Protein AF-A0A3A2Z5G4-F1 (afdb_monomer)

Secondary structure (DSSP, 8-state):
--EEEEETTTSHHHHHHHHHHHHS--TT-EEEEEES-HHHHHHH-THHHH--SSSEEEEEE--TT-TTTT-

pLDDT: mean 79.39, std 11.59, range [42.38, 89.81]

Radius of gyration: 12.06 Å; Cα contacts (8 Å, |Δi|>4): 102; chains: 1; bounding box: 24×30×30 Å

Structure (mmCIF, N/CA/C/O backbone):
data_AF-A0A3A2Z5G4-F1
#
_entry.id   AF-A0A3A2Z5G4-F1
#
loop_
_atom_site.group_PDB
_atom_site.id
_atom_site.type_symbol
_atom_site.label_atom_id
_atom_site.label_alt_id
_atom_site.label_comp_id
_atom_site.l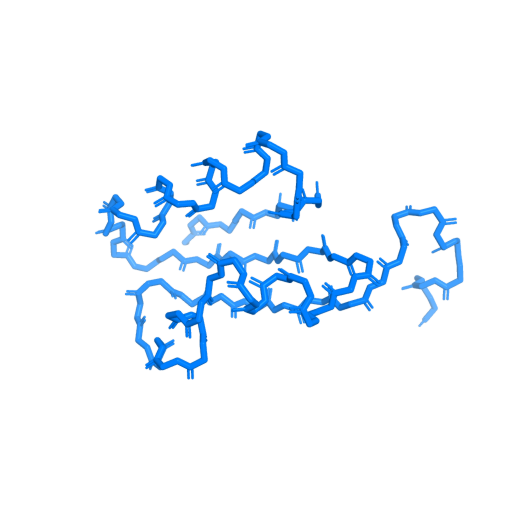abel_asym_id
_atom_site.label_entity_id
_atom_site.label_seq_id
_atom_site.pdbx_PDB_ins_code
_atom_site.Cartn_x
_atom_site.Cartn_y
_atom_site.Cartn_z
_atom_site.occupancy
_atom_site.B_iso_or_equiv
_atom_site.auth_seq_id
_atom_site.auth_comp_id
_atom_site.auth_asym_id
_atom_site.auth_atom_id
_atom_site.pdbx_PDB_model_num
ATOM 1 N N . MET A 1 1 ? -14.359 -8.992 9.730 1.00 65.69 1 MET A N 1
ATOM 2 C CA . MET A 1 1 ? -13.491 -7.812 9.553 1.00 65.69 1 MET A CA 1
ATOM 3 C C . MET A 1 1 ? -13.447 -7.478 8.073 1.00 65.69 1 MET A C 1
ATOM 5 O O . MET A 1 1 ? -13.419 -8.418 7.283 1.00 65.69 1 MET A O 1
ATOM 9 N N . PRO A 1 2 ? -13.551 -6.203 7.674 1.00 81.19 2 PRO A N 1
ATOM 10 C CA . PRO A 1 2 ? -13.348 -5.820 6.285 1.00 81.19 2 PRO A CA 1
ATOM 11 C C . PRO A 1 2 ? -11.855 -5.897 5.942 1.00 81.19 2 PRO A C 1
ATOM 13 O O . PRO A 1 2 ? -11.020 -5.384 6.680 1.00 81.19 2 PRO A O 1
ATOM 16 N N . THR A 1 3 ? -11.539 -6.521 4.811 1.00 87.81 3 THR A N 1
ATOM 17 C CA . THR A 1 3 ? -10.180 -6.586 4.264 1.00 87.81 3 THR A CA 1
ATOM 18 C C . THR A 1 3 ? -10.182 -5.874 2.920 1.00 87.81 3 THR A C 1
ATOM 20 O O . THR A 1 3 ? -10.951 -6.241 2.027 1.00 87.81 3 THR A O 1
ATOM 23 N N . TYR A 1 4 ? -9.358 -4.837 2.775 1.00 88.94 4 TYR A N 1
ATOM 24 C CA . TYR A 1 4 ? -9.225 -4.103 1.517 1.00 88.94 4 TYR A CA 1
ATOM 25 C C . TYR A 1 4 ? -7.909 -4.448 0.833 1.00 88.94 4 TYR A C 1
ATOM 27 O O . TYR A 1 4 ? -6.837 -4.190 1.371 1.00 88.94 4 TYR A O 1
ATOM 35 N N . ALA A 1 5 ? -7.996 -4.951 -0.396 1.00 89.75 5 ALA A N 1
ATOM 36 C CA . ALA A 1 5 ? -6.842 -5.093 -1.272 1.00 89.75 5 ALA A CA 1
ATOM 37 C C . ALA A 1 5 ? -6.680 -3.827 -2.125 1.00 89.75 5 ALA A C 1
ATOM 39 O O . ALA A 1 5 ? -7.553 -3.484 -2.928 1.00 89.75 5 ALA A O 1
ATOM 40 N N . LEU A 1 6 ? -5.554 -3.132 -1.969 1.00 88.75 6 LEU A N 1
ATOM 41 C CA . LEU A 1 6 ? -5.215 -1.937 -2.727 1.00 88.75 6 LEU A CA 1
ATOM 42 C C . LEU A 1 6 ? -4.037 -2.205 -3.671 1.00 88.75 6 LEU A C 1
ATOM 44 O O . LEU A 1 6 ? -2.863 -2.207 -3.292 1.00 88.75 6 LEU A O 1
ATOM 48 N N . LEU A 1 7 ? -4.371 -2.394 -4.944 1.00 88.56 7 LEU A N 1
ATOM 49 C CA . LEU A 1 7 ? -3.417 -2.634 -6.021 1.00 88.56 7 LEU A CA 1
ATOM 50 C C . LEU A 1 7 ? -2.918 -1.280 -6.554 1.00 88.56 7 LEU A C 1
ATOM 52 O O . LEU A 1 7 ? -3.651 -0.558 -7.229 1.00 88.56 7 LEU A O 1
ATOM 56 N N . GLY A 1 8 ? -1.670 -0.913 -6.251 1.00 84.44 8 GLY A N 1
ATOM 57 C CA . GLY A 1 8 ? -1.069 0.334 -6.739 1.00 84.44 8 GLY A CA 1
AT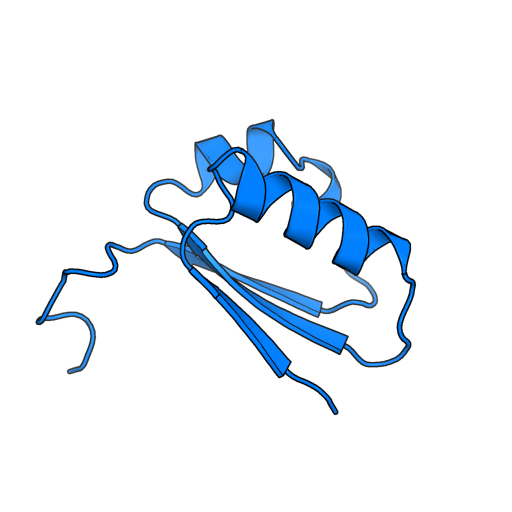OM 58 C C . GLY A 1 8 ? -1.156 1.529 -5.783 1.00 84.44 8 GLY A C 1
ATOM 59 O O . GLY A 1 8 ? -1.444 2.650 -6.210 1.00 84.44 8 GLY A O 1
ATOM 60 N N . ALA A 1 9 ? -0.810 1.337 -4.507 1.00 84.12 9 ALA A N 1
ATOM 61 C CA . ALA A 1 9 ? -0.775 2.411 -3.498 1.00 84.12 9 ALA A CA 1
ATOM 62 C C . ALA A 1 9 ? 0.209 3.561 -3.783 1.00 84.12 9 ALA A C 1
ATOM 64 O O . ALA A 1 9 ? 0.118 4.620 -3.169 1.00 84.12 9 ALA A O 1
ATOM 65 N N . THR A 1 10 ? 1.146 3.391 -4.718 1.00 85.12 10 THR A N 1
ATOM 66 C CA . THR A 1 10 ? 2.120 4.435 -5.081 1.00 85.12 10 THR A CA 1
ATOM 67 C C . THR A 1 10 ? 1.580 5.466 -6.079 1.00 85.12 10 THR A C 1
ATOM 69 O O . THR A 1 10 ? 2.262 6.447 -6.356 1.00 85.12 10 THR A O 1
ATOM 72 N N . GLY A 1 11 ? 0.411 5.235 -6.690 1.00 85.00 11 GLY A N 1
ATOM 73 C CA . GLY A 1 11 ? -0.206 6.180 -7.634 1.00 85.00 11 GLY A CA 1
ATOM 74 C C . GLY A 1 11 ? -0.940 7.335 -6.940 1.00 85.00 11 GLY A C 1
ATOM 75 O O . GLY A 1 11 ? -1.159 7.298 -5.731 1.00 85.00 11 GLY A O 1
ATOM 76 N N . ALA A 1 12 ? -1.380 8.346 -7.698 1.00 83.31 12 ALA A N 1
ATOM 77 C CA . ALA A 1 12 ? -2.118 9.496 -7.151 1.00 83.31 12 ALA A CA 1
ATOM 78 C C . ALA A 1 12 ? -3.420 9.074 -6.438 1.00 83.31 12 ALA A C 1
ATOM 80 O O . ALA A 1 12 ? -3.685 9.481 -5.307 1.00 83.31 12 ALA A O 1
ATOM 81 N N . THR A 1 13 ? -4.194 8.186 -7.066 1.00 88.75 13 THR A N 1
ATOM 82 C CA . THR A 1 13 ? -5.436 7.663 -6.483 1.00 88.75 13 THR A CA 1
ATOM 83 C C . THR A 1 13 ? -5.155 6.697 -5.338 1.00 88.75 13 THR A C 1
ATOM 85 O O . THR A 1 13 ? -5.701 6.867 -4.254 1.00 88.75 13 THR A O 1
ATOM 88 N N . GLY A 1 14 ? -4.263 5.720 -5.545 1.00 88.31 14 GLY A N 1
ATOM 89 C CA . GLY A 1 14 ? -3.956 4.704 -4.534 1.00 88.31 14 GLY A CA 1
ATOM 90 C C . GLY A 1 14 ? -3.408 5.303 -3.238 1.00 88.31 14 GLY A C 1
ATOM 91 O O . GLY A 1 14 ? -3.844 4.925 -2.155 1.00 88.31 14 GLY A O 1
ATOM 92 N N . SER A 1 15 ? -2.530 6.303 -3.342 1.00 88.94 15 SER A N 1
ATOM 93 C CA . SER A 1 15 ? -2.009 7.024 -2.177 1.00 88.94 15 SER A CA 1
ATOM 94 C C . SER A 1 15 ? -3.100 7.820 -1.450 1.00 88.94 15 SER A C 1
ATOM 96 O O . SER A 1 15 ? -3.154 7.813 -0.222 1.00 88.94 15 SER A O 1
ATOM 98 N N . SER A 1 16 ? -4.016 8.461 -2.178 1.00 89.12 16 SER A N 1
ATOM 99 C CA . SER A 1 16 ? -5.128 9.203 -1.567 1.00 89.12 16 SER A CA 1
ATOM 100 C C . SER A 1 16 ? -6.102 8.278 -0.832 1.00 89.12 16 SER A C 1
ATOM 102 O O . SER A 1 16 ? -6.507 8.585 0.288 1.00 89.12 16 SER A O 1
ATOM 104 N N . VAL A 1 17 ? -6.424 7.121 -1.421 1.00 89.81 17 VAL A N 1
ATOM 105 C CA . VAL A 1 17 ? -7.279 6.105 -0.786 1.00 89.81 17 VAL A CA 1
ATOM 106 C C . VAL A 1 17 ? -6.600 5.523 0.450 1.00 89.81 17 VAL A C 1
ATOM 108 O O . VAL A 1 17 ? -7.221 5.487 1.508 1.00 89.81 17 VAL A O 1
ATOM 111 N N . LEU A 1 18 ? -5.323 5.135 0.359 1.00 88.19 18 LEU A N 1
ATOM 112 C CA . LEU A 1 18 ? -4.579 4.612 1.508 1.00 88.19 18 LEU A CA 1
ATOM 113 C C . LEU A 1 18 ? -4.522 5.637 2.647 1.00 88.19 18 LEU A C 1
ATOM 115 O O . LEU A 1 18 ? -4.778 5.292 3.795 1.00 88.19 18 LEU A O 1
ATOM 119 N N . ARG A 1 19 ? -4.261 6.914 2.336 1.00 88.50 19 ARG A N 1
ATOM 120 C CA . ARG A 1 19 ? -4.277 7.992 3.333 1.00 88.50 19 ARG A CA 1
ATOM 121 C C . ARG A 1 19 ? -5.637 8.116 4.013 1.00 88.50 19 ARG A C 1
ATOM 123 O O . ARG A 1 19 ? -5.682 8.257 5.229 1.00 88.50 19 ARG A O 1
ATOM 130 N N . HIS A 1 20 ? -6.720 8.050 3.242 1.00 88.00 20 HIS A N 1
ATOM 131 C CA . HIS A 1 20 ? -8.066 8.107 3.794 1.00 88.00 20 HIS A CA 1
ATOM 132 C C . HIS A 1 20 ? -8.340 6.910 4.712 1.00 88.00 20 HIS A C 1
ATOM 134 O O . HIS A 1 20 ? -8.745 7.105 5.850 1.00 88.00 20 HIS A O 1
ATOM 140 N N . LEU A 1 21 ? -8.030 5.686 4.274 1.00 85.62 21 LEU A N 1
ATOM 141 C CA . LEU A 1 21 ? -8.222 4.471 5.076 1.00 85.62 21 LEU A CA 1
ATOM 142 C C . LEU A 1 21 ? -7.435 4.500 6.394 1.00 85.62 21 LEU A C 1
ATOM 144 O O . LEU A 1 21 ? -7.971 4.108 7.428 1.00 85.62 21 LEU A O 1
ATOM 148 N N . LEU A 1 22 ? -6.202 5.014 6.373 1.00 83.06 22 LEU A N 1
ATOM 149 C CA . LEU A 1 22 ? -5.385 5.196 7.576 1.00 83.06 22 LEU A CA 1
ATOM 150 C C . LEU A 1 22 ? -5.962 6.253 8.533 1.00 83.06 22 LEU A C 1
ATOM 152 O O . LEU A 1 22 ? -5.796 6.135 9.741 1.00 83.06 22 LEU A O 1
ATOM 156 N N . GLN A 1 23 ? -6.630 7.286 8.012 1.00 83.81 23 GLN A N 1
ATOM 157 C CA . GLN A 1 23 ? -7.226 8.360 8.816 1.00 83.81 23 GLN A CA 1
ATOM 158 C C . GLN A 1 23 ? -8.604 8.009 9.376 1.00 83.81 23 GLN A C 1
ATOM 160 O O . GLN A 1 23 ? -8.980 8.523 10.427 1.00 83.81 23 GLN A O 1
ATOM 165 N N . THR A 1 24 ? -9.366 7.154 8.693 1.00 77.50 24 THR A N 1
ATOM 166 C CA . THR A 1 24 ? -10.754 6.847 9.068 1.00 77.50 24 THR A CA 1
ATOM 167 C C . THR A 1 24 ? -10.853 6.004 10.351 1.00 77.50 24 THR A C 1
ATOM 169 O O . THR A 1 24 ? -11.958 5.800 10.840 1.00 77.50 24 THR A O 1
ATOM 172 N N . GLN A 1 25 ? -9.729 5.568 10.944 1.00 65.75 25 GLN A N 1
ATOM 173 C CA . GLN A 1 25 ? -9.640 4.835 12.221 1.00 65.75 25 GLN A CA 1
ATOM 174 C C . GLN A 1 25 ? -10.776 3.811 12.396 1.00 65.75 25 GLN A C 1
ATOM 176 O O . GLN A 1 25 ? -11.418 3.721 13.444 1.00 65.75 25 GLN A O 1
ATOM 181 N N . LEU A 1 26 ? -11.047 3.045 11.335 1.00 67.94 26 LEU A N 1
ATOM 182 C CA . LEU A 1 26 ? -11.943 1.903 11.416 1.00 67.94 26 LEU A CA 1
ATOM 183 C C . LEU A 1 26 ? -11.264 0.895 12.339 1.00 67.94 26 LEU A C 1
ATOM 185 O O . LEU A 1 26 ? -10.188 0.385 12.026 1.00 67.94 26 LEU A O 1
ATOM 189 N N . ALA A 1 27 ? -11.860 0.669 13.509 1.00 69.25 27 ALA A N 1
ATOM 190 C CA . ALA A 1 27 ? -11.413 -0.391 14.392 1.00 69.25 27 ALA A CA 1
ATOM 191 C C . ALA A 1 27 ? -11.452 -1.709 13.606 1.00 69.25 27 ALA A C 1
ATOM 193 O O . ALA A 1 27 ? -12.475 -2.023 12.997 1.00 69.25 27 ALA A O 1
ATOM 194 N N . ASP A 1 28 ? -10.347 -2.457 13.638 1.00 77.88 28 ASP A N 1
ATOM 195 C CA . ASP A 1 28 ? -10.274 -3.817 13.094 1.00 77.88 28 ASP A CA 1
ATOM 196 C C . ASP A 1 28 ? -10.329 -3.902 11.551 1.00 77.88 28 ASP A C 1
ATOM 198 O O . ASP A 1 28 ? -11.089 -4.680 10.967 1.00 77.88 28 ASP A O 1
ATOM 202 N N . LEU A 1 29 ? -9.529 -3.059 10.886 1.00 83.81 29 LEU A N 1
ATOM 203 C CA . LEU A 1 29 ? -9.358 -3.037 9.432 1.00 83.81 29 LEU A CA 1
ATOM 204 C C . LEU A 1 29 ? -8.009 -3.640 9.007 1.00 83.81 29 LEU A C 1
ATOM 206 O O . LEU A 1 29 ? -6.961 -3.186 9.474 1.00 83.81 29 LEU A O 1
ATOM 210 N N . ASP A 1 30 ? -8.057 -4.573 8.052 1.00 86.44 30 ASP A N 1
ATOM 211 C CA . ASP A 1 30 ? -6.889 -5.113 7.348 1.00 86.44 30 ASP A CA 1
ATOM 212 C C . ASP A 1 30 ? -6.756 -4.488 5.955 1.00 86.44 30 ASP A C 1
ATOM 214 O O . ASP A 1 30 ? -7.728 -4.394 5.192 1.00 86.44 30 ASP A O 1
ATOM 218 N N . ILE A 1 31 ? -5.541 -4.074 5.606 1.00 88.38 31 ILE A N 1
ATOM 219 C CA . ILE A 1 31 ? -5.227 -3.485 4.305 1.00 88.38 31 ILE A CA 1
ATOM 220 C C . ILE A 1 31 ? -4.055 -4.239 3.681 1.00 88.38 31 ILE A C 1
ATOM 222 O O . ILE A 1 31 ? -2.924 -4.145 4.154 1.00 88.38 31 ILE A O 1
ATOM 226 N N . ASP A 1 32 ? -4.314 -4.915 2.567 1.00 88.62 32 ASP A N 1
ATOM 227 C CA . ASP A 1 32 ? -3.290 -5.554 1.748 1.00 88.62 32 ASP A CA 1
ATOM 228 C C . ASP A 1 32 ? -2.906 -4.632 0.597 1.00 88.62 32 ASP A C 1
ATOM 230 O O . ASP A 1 32 ? -3.722 -4.277 -0.255 1.00 88.62 32 ASP A O 1
ATOM 234 N N . VAL A 1 33 ? -1.644 -4.232 0.547 1.00 89.06 33 VAL A N 1
ATOM 235 C CA . VAL A 1 33 ? -1.143 -3.270 -0.427 1.00 89.06 33 VAL A CA 1
ATOM 236 C C . VAL A 1 33 ? -0.157 -3.949 -1.365 1.00 89.06 33 VAL A C 1
ATOM 238 O O . VAL A 1 33 ? 0.932 -4.330 -0.945 1.00 89.06 33 VAL A O 1
ATOM 241 N N . LEU A 1 34 ? -0.495 -4.022 -2.657 1.00 88.56 34 LEU A N 1
ATOM 242 C CA . LEU A 1 34 ? 0.435 -4.474 -3.694 1.00 88.56 34 LEU A CA 1
ATOM 243 C C . LEU A 1 34 ? 1.122 -3.274 -4.349 1.00 88.56 34 LEU A C 1
ATOM 245 O O . LEU A 1 34 ? 0.469 -2.386 -4.915 1.00 88.56 34 LEU A O 1
ATOM 249 N N . VAL A 1 35 ? 2.453 -3.259 -4.317 1.00 88.75 35 VAL A N 1
ATOM 250 C CA . VAL A 1 35 ? 3.269 -2.207 -4.937 1.00 88.75 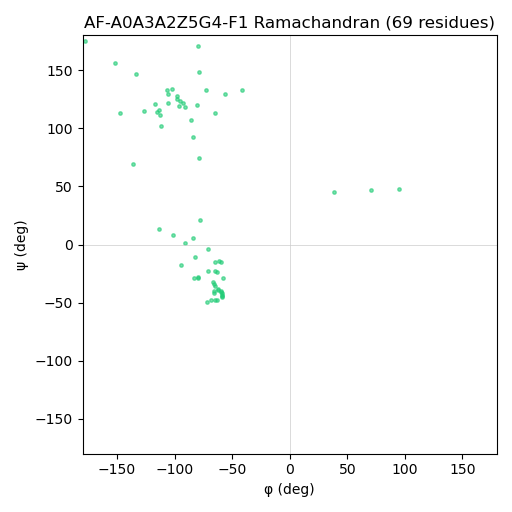35 VAL A CA 1
ATOM 251 C C . VAL A 1 35 ? 4.419 -2.771 -5.751 1.00 88.75 35 VAL A C 1
ATOM 253 O O . VAL A 1 35 ? 5.062 -3.739 -5.370 1.00 88.75 35 VAL A O 1
ATOM 256 N N . ARG A 1 36 ? 4.772 -2.074 -6.835 1.00 85.75 36 ARG A N 1
ATOM 257 C CA . ARG A 1 36 ? 5.967 -2.404 -7.629 1.00 85.75 36 ARG A CA 1
ATOM 258 C C . ARG A 1 36 ? 7.278 -2.069 -6.910 1.00 85.75 36 ARG A C 1
ATOM 260 O O . ARG A 1 36 ? 8.321 -2.610 -7.246 1.00 85.75 36 ARG A O 1
ATOM 267 N N . SER A 1 37 ? 7.242 -1.149 -5.945 1.00 86.06 37 SER A N 1
ATOM 268 C CA . SER A 1 37 ? 8.410 -0.738 -5.163 1.00 86.06 37 SER A CA 1
ATOM 269 C C . SER A 1 37 ? 7.985 -0.357 -3.750 1.00 86.06 37 SER A C 1
ATOM 271 O O . SER A 1 37 ? 7.308 0.658 -3.559 1.00 86.06 37 SER A O 1
ATOM 273 N N . LYS A 1 38 ? 8.415 -1.148 -2.760 1.00 86.06 38 LYS A N 1
ATOM 274 C CA . LYS A 1 38 ? 8.168 -0.871 -1.341 1.00 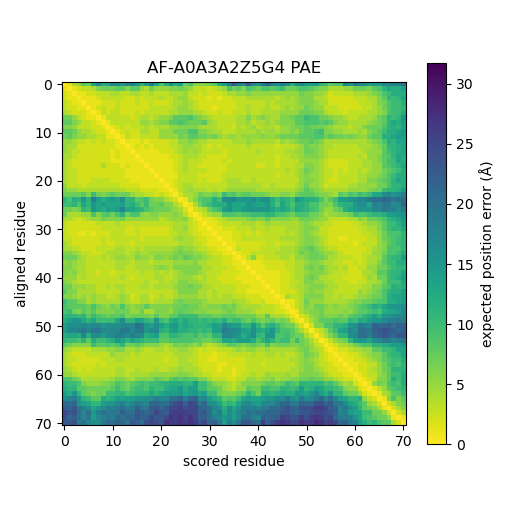86.06 38 LYS A CA 1
ATOM 275 C C . LYS A 1 38 ? 8.826 0.438 -0.903 1.00 86.06 38 LYS A C 1
ATOM 277 O O . LYS A 1 38 ? 8.196 1.232 -0.217 1.00 86.06 38 LYS A O 1
ATOM 282 N N . SER A 1 39 ? 10.035 0.733 -1.384 1.00 87.19 39 SER A N 1
ATOM 283 C CA . SER A 1 39 ? 10.755 1.972 -1.054 1.00 87.19 39 SER A CA 1
ATOM 284 C C . SER A 1 39 ? 9.974 3.233 -1.437 1.00 87.19 39 SER A C 1
ATOM 286 O O . SER A 1 39 ? 9.902 4.167 -0.645 1.00 87.19 39 SER A O 1
ATOM 288 N N . LYS A 1 40 ? 9.332 3.256 -2.617 1.00 85.81 40 LYS A N 1
ATOM 289 C CA . LYS A 1 40 ? 8.486 4.393 -3.030 1.00 85.81 40 LYS A CA 1
ATOM 290 C C . LYS A 1 40 ? 7.258 4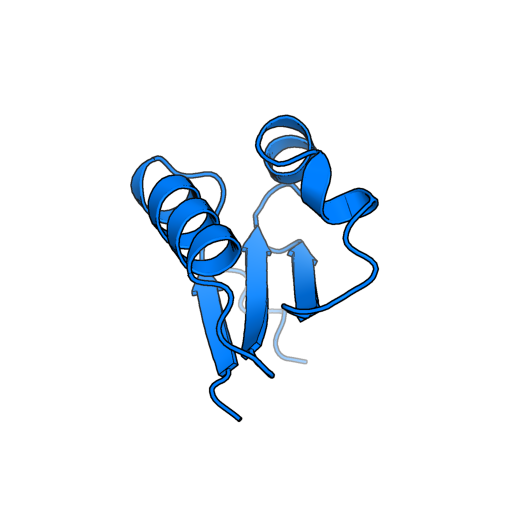.560 -2.139 1.00 85.81 40 LYS A C 1
ATOM 292 O O . LYS A 1 40 ? 6.838 5.686 -1.891 1.00 85.81 40 LYS A O 1
ATOM 297 N N . LEU A 1 41 ? 6.684 3.452 -1.670 1.00 86.62 41 LEU A N 1
ATOM 298 C CA . LEU A 1 41 ? 5.549 3.488 -0.754 1.00 86.62 41 LEU A CA 1
ATOM 299 C C . LEU A 1 41 ? 5.964 4.039 0.614 1.00 86.62 41 LEU A C 1
ATOM 301 O O . LEU A 1 41 ? 5.309 4.945 1.113 1.00 86.62 41 LEU A O 1
ATOM 305 N N . LEU A 1 42 ? 7.067 3.546 1.182 1.00 86.88 42 LEU A N 1
ATOM 306 C CA . LEU A 1 42 ? 7.562 3.986 2.491 1.00 86.88 42 LEU A CA 1
ATOM 307 C C . LEU A 1 42 ? 8.025 5.448 2.482 1.00 86.88 42 LEU A C 1
ATOM 309 O O . LEU A 1 42 ? 7.800 6.163 3.449 1.00 86.88 42 LEU A O 1
ATOM 313 N N . GLN A 1 43 ? 8.587 5.935 1.371 1.00 86.56 43 GLN A N 1
ATOM 314 C CA . GLN A 1 43 ? 8.874 7.366 1.212 1.00 86.56 43 GLN A CA 1
ATOM 315 C C . GLN A 1 43 ? 7.603 8.227 1.251 1.00 86.56 43 GLN A C 1
ATOM 317 O O . GLN A 1 43 ? 7.619 9.321 1.807 1.00 86.56 43 GLN A O 1
ATOM 322 N N . ALA A 1 44 ? 6.504 7.748 0.662 1.00 84.69 44 ALA A N 1
ATOM 323 C CA . ALA A 1 44 ? 5.226 8.460 0.662 1.00 84.69 44 ALA A CA 1
ATOM 324 C C . ALA A 1 44 ? 4.455 8.308 1.986 1.00 84.69 44 ALA A C 1
ATOM 326 O O . ALA A 1 44 ? 3.682 9.194 2.357 1.00 84.69 44 ALA A O 1
ATOM 327 N N . PHE A 1 45 ? 4.663 7.193 2.686 1.00 85.25 45 PHE A N 1
ATOM 328 C CA . PHE A 1 45 ? 3.974 6.823 3.917 1.00 85.25 45 PHE A CA 1
ATOM 329 C C . PHE A 1 45 ? 4.959 6.262 4.952 1.00 85.25 45 PHE A C 1
ATOM 331 O O . PHE A 1 45 ? 4.893 5.077 5.285 1.00 85.25 45 PHE A O 1
ATOM 338 N N . PRO A 1 46 ? 5.847 7.102 5.510 1.00 82.69 46 PRO A N 1
ATOM 339 C CA . PRO A 1 46 ? 6.815 6.659 6.518 1.00 82.69 46 PRO A CA 1
ATOM 340 C C . PRO A 1 46 ? 6.129 6.150 7.792 1.00 82.69 46 PRO A C 1
ATOM 342 O O . PRO A 1 46 ? 6.669 5.317 8.510 1.00 82.69 46 PRO A O 1
ATOM 345 N N . CYS A 1 47 ? 4.893 6.593 8.045 1.00 76.62 47 CYS A N 1
ATOM 346 C CA . CYS A 1 47 ? 4.066 6.119 9.148 1.00 76.62 47 CYS A CA 1
ATOM 347 C C . CYS A 1 47 ? 3.834 4.600 9.108 1.00 76.62 47 CYS A C 1
ATOM 349 O O . CYS A 1 47 ? 3.718 4.001 10.167 1.00 76.62 47 CYS A O 1
ATOM 351 N N . LEU A 1 48 ? 3.836 3.967 7.927 1.00 77.06 48 LEU A N 1
ATOM 352 C CA . LEU A 1 48 ? 3.607 2.523 7.795 1.00 77.06 48 LEU A CA 1
ATOM 353 C C . LEU A 1 48 ? 4.698 1.663 8.453 1.00 77.06 48 LEU A C 1
ATOM 355 O O . LEU A 1 48 ? 4.416 0.518 8.782 1.00 77.06 48 LEU A O 1
ATOM 359 N N . GLU A 1 49 ? 5.916 2.180 8.662 1.00 68.88 49 GLU A N 1
ATOM 360 C CA . GLU A 1 49 ? 6.952 1.447 9.416 1.00 68.88 49 GLU A CA 1
ATOM 361 C C . GLU A 1 49 ? 6.750 1.536 10.934 1.00 68.88 49 GLU A C 1
ATOM 363 O O . GLU A 1 49 ? 7.133 0.623 11.661 1.00 68.88 49 GLU A O 1
ATOM 368 N N . SER A 1 50 ? 6.136 2.620 11.414 1.00 61.53 50 SER A N 1
ATOM 369 C CA . SER A 1 50 ? 5.922 2.880 12.846 1.00 61.53 50 SER A CA 1
ATOM 370 C C . SER A 1 50 ? 4.553 2.423 13.350 1.00 61.53 50 SER A C 1
ATOM 372 O O . SER A 1 50 ? 4.352 2.288 14.558 1.00 61.53 50 SER A O 1
ATOM 374 N N . THR A 1 51 ? 3.595 2.199 12.450 1.00 58.66 51 THR A N 1
ATOM 375 C CA . THR A 1 51 ? 2.234 1.775 12.782 1.00 58.66 51 THR A CA 1
ATOM 376 C C . THR A 1 51 ? 2.211 0.271 13.073 1.00 58.66 51 THR A C 1
ATOM 378 O O . THR A 1 51 ? 1.734 -0.537 12.288 1.00 58.66 51 THR A O 1
ATOM 381 N N . ALA A 1 52 ? 2.722 -0.110 14.245 1.00 53.91 52 ALA A N 1
ATOM 382 C CA . ALA A 1 52 ? 2.569 -1.449 14.825 1.00 53.91 52 ALA A CA 1
ATOM 383 C C . ALA A 1 52 ? 1.175 -1.666 15.470 1.00 53.91 52 ALA A C 1
ATOM 385 O O . ALA A 1 52 ? 1.018 -2.519 16.342 1.00 53.91 52 ALA A O 1
ATOM 386 N N . GLY A 1 53 ? 0.162 -0.876 15.089 1.00 60.62 53 GLY A N 1
ATOM 387 C CA . GLY A 1 53 ? -1.185 -0.905 15.665 1.00 60.62 53 GLY A CA 1
ATOM 388 C C . GLY A 1 53 ? -2.259 -0.456 14.671 1.00 60.62 53 GLY A C 1
ATOM 389 O O . GLY A 1 53 ? -1.953 0.261 13.729 1.00 60.62 53 GLY A O 1
ATOM 390 N N . ASN A 1 54 ? -3.503 -0.898 1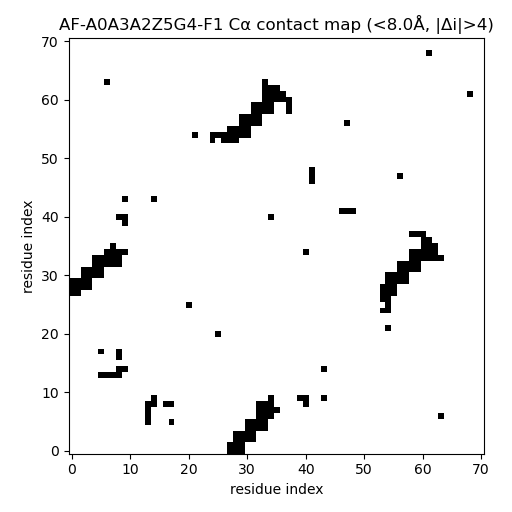4.886 1.00 60.69 54 ASN A N 1
ATOM 391 C CA . ASN A 1 54 ? -4.634 -0.791 13.951 1.00 60.69 54 ASN A CA 1
ATOM 392 C C . ASN A 1 54 ? -4.755 0.557 13.205 1.00 60.69 54 ASN A C 1
ATOM 394 O O . ASN A 1 54 ? -4.770 1.607 13.860 1.00 60.69 54 ASN A O 1
ATOM 398 N N . PRO A 1 55 ? -4.969 0.540 11.871 1.00 73.31 55 PRO A N 1
ATOM 399 C CA . PRO A 1 55 ? -5.243 -0.628 11.011 1.00 73.31 55 PRO A CA 1
ATOM 400 C C . PRO A 1 55 ? -3.990 -1.447 10.650 1.00 73.31 55 PRO A C 1
ATOM 402 O O . PRO A 1 55 ? -2.895 -0.900 10.527 1.00 73.31 55 PRO A O 1
ATOM 405 N N . HIS A 1 56 ? -4.152 -2.761 10.478 1.00 82.38 56 HIS A N 1
ATOM 406 C CA . HIS A 1 56 ? -3.060 -3.662 10.114 1.00 82.38 56 HIS A CA 1
ATOM 407 C C . HIS A 1 56 ? -2.810 -3.578 8.602 1.00 82.38 56 HIS A C 1
ATOM 409 O O . HIS A 1 56 ? -3.706 -3.805 7.789 1.00 82.38 56 HIS A O 1
ATOM 415 N N . VAL A 1 57 ? -1.594 -3.177 8.220 1.00 85.75 57 VAL A N 1
ATOM 416 C CA . VAL A 1 57 ? -1.223 -2.957 6.818 1.00 85.75 57 VAL A CA 1
ATOM 417 C C . VAL A 1 57 ? -0.151 -3.949 6.408 1.00 85.75 57 VAL A C 1
ATOM 419 O O . VAL A 1 57 ? 0.993 -3.873 6.856 1.00 85.75 57 VAL A O 1
ATOM 422 N N . ASN A 1 58 ? -0.507 -4.844 5.497 1.00 87.50 58 ASN A N 1
ATOM 423 C CA . ASN A 1 58 ? 0.413 -5.783 4.887 1.00 87.50 58 ASN A CA 1
ATOM 424 C C . ASN A 1 58 ? 0.867 -5.245 3.523 1.00 87.50 58 ASN A C 1
ATOM 426 O O . ASN A 1 58 ? 0.056 -4.866 2.680 1.00 87.50 58 ASN A O 1
ATOM 430 N N . ILE A 1 59 ? 2.180 -5.185 3.298 1.00 87.56 59 ILE A N 1
ATOM 431 C CA . ILE A 1 59 ? 2.757 -4.638 2.066 1.00 87.56 59 ILE A CA 1
ATOM 432 C C . ILE A 1 59 ? 3.415 -5.768 1.287 1.00 87.56 59 ILE A C 1
ATOM 434 O O . ILE A 1 59 ? 4.485 -6.255 1.662 1.00 87.56 59 ILE A O 1
ATOM 438 N N . VAL A 1 60 ? 2.821 -6.105 0.149 1.00 86.19 60 VAL A N 1
ATOM 439 C CA . VAL A 1 60 ? 3.356 -7.062 -0.814 1.00 86.19 60 VAL A CA 1
ATOM 440 C C . VAL A 1 60 ? 4.059 -6.292 -1.926 1.00 86.19 60 VAL A C 1
ATOM 442 O O . VAL A 1 60 ? 3.488 -5.402 -2.562 1.00 86.19 60 VAL A O 1
ATOM 445 N N . GLN A 1 61 ? 5.327 -6.620 -2.169 1.00 86.81 61 GLN A N 1
ATOM 446 C CA . GLN A 1 61 ? 6.044 -6.097 -3.325 1.00 86.81 61 GLN A CA 1
ATOM 447 C C . GLN A 1 61 ? 5.919 -7.079 -4.490 1.00 86.81 61 GLN A C 1
ATOM 449 O O . GLN A 1 61 ? 6.341 -8.223 -4.375 1.00 86.81 61 GLN A O 1
ATOM 454 N N . GLY A 1 62 ? 5.383 -6.615 -5.615 1.00 83.62 62 GLY A N 1
ATOM 455 C CA . GLY A 1 62 ? 5.180 -7.433 -6.806 1.00 83.62 62 GLY A CA 1
ATOM 456 C C . GLY A 1 62 ? 4.599 -6.629 -7.964 1.00 83.62 62 GLY A C 1
ATOM 457 O O . GLY A 1 62 ? 4.286 -5.440 -7.835 1.00 83.62 62 GLY A O 1
ATOM 458 N N . ASN A 1 63 ? 4.472 -7.271 -9.119 1.00 80.19 63 ASN A N 1
ATOM 459 C CA . ASN A 1 63 ? 3.821 -6.687 -10.281 1.00 80.19 63 ASN A CA 1
ATOM 460 C C . ASN A 1 63 ? 2.451 -7.349 -10.483 1.00 80.19 63 ASN A C 1
ATOM 462 O O . ASN A 1 63 ? 2.351 -8.568 -10.451 1.00 80.19 63 ASN A O 1
ATOM 466 N N . CYS A 1 64 ? 1.396 -6.560 -10.713 1.00 72.06 64 CYS A N 1
ATOM 467 C CA . CYS A 1 64 ? 0.040 -7.096 -10.907 1.00 72.06 64 CYS A CA 1
ATOM 468 C C . CYS A 1 64 ? -0.092 -7.949 -12.178 1.00 72.06 64 CYS A C 1
ATOM 470 O O . CYS A 1 64 ? -1.097 -8.623 -12.362 1.00 72.06 64 CYS A O 1
ATOM 472 N N . THR A 1 65 ? 0.886 -7.854 -13.078 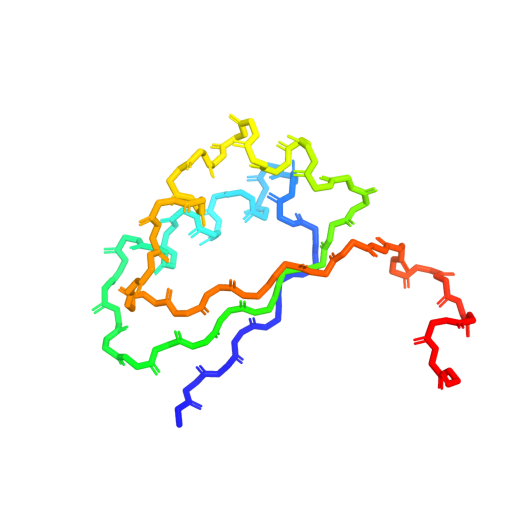1.00 72.94 65 THR A N 1
ATOM 473 C CA . THR A 1 65 ? 0.949 -8.620 -14.324 1.00 72.94 65 THR A CA 1
ATOM 474 C C . THR A 1 65 ? 1.905 -9.804 -14.231 1.00 72.94 65 THR A C 1
ATOM 476 O O . THR A 1 65 ? 2.241 -10.349 -15.271 1.00 72.94 65 THR A O 1
ATOM 479 N N . ASP A 1 66 ? 2.430 -10.126 -13.045 1.00 67.62 66 ASP A N 1
ATOM 480 C CA . ASP A 1 66 ? 3.308 -11.280 -12.869 1.00 67.62 66 ASP A CA 1
ATOM 481 C C . ASP A 1 66 ? 2.448 -12.531 -12.680 1.00 67.62 66 ASP A C 1
ATOM 483 O O . ASP A 1 66 ? 1.996 -12.866 -11.586 1.00 67.62 66 ASP A O 1
ATOM 487 N N . ASP A 1 67 ? 2.181 -13.195 -13.793 1.00 60.81 67 ASP A N 1
ATOM 488 C CA . ASP A 1 67 ? 1.457 -14.457 -13.905 1.00 60.81 67 ASP A CA 1
ATOM 489 C C . ASP A 1 67 ? 2.132 -15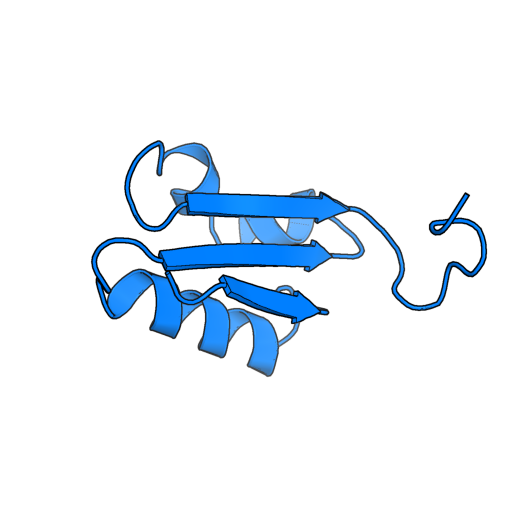.609 -13.134 1.00 60.81 67 ASP A C 1
ATOM 491 O O . ASP A 1 67 ? 1.481 -16.607 -12.836 1.00 60.81 67 ASP A O 1
ATOM 495 N N . LYS A 1 68 ? 3.399 -15.442 -12.724 1.00 55.91 68 LYS A N 1
ATOM 496 C CA . LYS A 1 68 ? 4.158 -16.403 -11.906 1.00 55.91 68 LYS A CA 1
ATOM 497 C C . LYS A 1 68 ? 4.059 -16.183 -10.393 1.00 55.91 68 LYS A C 1
ATOM 499 O O . LYS A 1 68 ? 4.688 -16.915 -9.639 1.00 55.91 68 LYS A O 1
ATOM 504 N N . ALA A 1 69 ? 3.304 -15.186 -9.930 1.00 53.72 69 ALA A N 1
ATOM 505 C CA . ALA A 1 69 ? 3.128 -14.914 -8.499 1.00 53.72 69 ALA A CA 1
ATOM 506 C C . ALA A 1 69 ? 2.020 -15.763 -7.828 1.00 53.72 69 ALA A C 1
ATOM 508 O O . ALA A 1 69 ? 1.689 -15.512 -6.671 1.00 53.72 69 ALA A O 1
ATOM 509 N N . LEU A 1 70 ? 1.428 -16.721 -8.553 1.00 49.44 70 LEU A N 1
ATOM 510 C CA . LEU A 1 70 ? 0.297 -17.560 -8.123 1.00 49.44 70 LEU A CA 1
ATOM 511 C C . LEU A 1 70 ? 0.642 -19.060 -7.963 1.00 49.44 70 LEU A C 1
ATOM 513 O O . LEU A 1 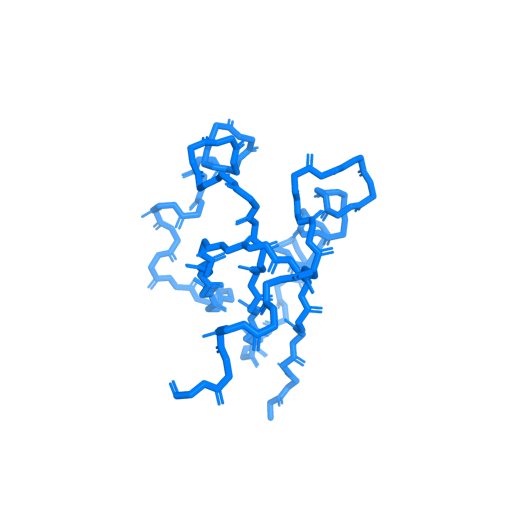70 ? -0.284 -19.860 -7.843 1.00 49.44 70 LEU A O 1
ATOM 517 N N . ASP A 1 71 ? 1.928 -19.431 -7.947 1.00 42.38 71 ASP A N 1
ATOM 518 C CA . ASP A 1 71 ? 2.408 -20.789 -7.608 1.00 42.38 71 ASP A CA 1
ATOM 519 C C . ASP A 1 71 ? 2.793 -20.917 -6.122 1.00 42.38 71 ASP A C 1
ATOM 521 O O . ASP A 1 71 ? 3.524 -20.030 -5.615 1.00 42.38 71 ASP A O 1
#

Organism: NCBI:txid2070753

InterPro domains:
  IPR036291 NAD(P)-binding domain superfamily [SSF51735] (2-70)

Solvent-accessible surface area (backbone atoms only — not comparable to full-atom values): 4324 Å² total; per-residue (Å²): 120,64,71,46,78,39,83,39,42,73,41,79,65,33,37,53,51,51,52,48,60,69,67,65,67,53,82,68,33,41,35,40,34,38,21,81,47,59,68,63,39,41,74,77,38,58,59,69,80,71,51,88,52,82,50,48,72,47,79,46,71,48,57,98,82,50,83,78,77,80,121

Sequence (71 aa):
MPTYALLGATGATGSSVLRHLLQTQLADLDIDVLVRSKSKLLQAFPCLESTAGNPHVNIVQGNCTDDKALD

Foldseek 3Di:
DDEAEQEACLDPVNVVVVVCQVPVQDPAYHYEYEEQDPVSNCVSPVVLVVPPDPPHYHYHHDDPPPPVPPD

Nearest PDB structures (foldseek):
  1nas-assembly1_A  TM=6.873E-01  e=1.038E-01  Mus musculus
  6fnr-assembly1_A  TM=5.731E-01  e=1.447E-01  Mycolicibacterium smegmatis
  4pim-assembly1_A  TM=5.714E-01  e=4.191E-01  Mycolicibacterium smegmatis
  6gne-assembly1_A  TM=4.801E-01  e=4.904E+00  Arabidopsis thaliana
  8b70-assembly1_B  TM=4.457E-01  e=3.759E+00  Bacillus subtilis

Mean predicted aligned error: 6.71 Å